Protein AF-A0A355S6C2-F1 (afdb_monomer)

Mean predicted aligned error: 8.23 Å

Radius of gyration: 15.22 Å; Cα contacts (8 Å, |Δi|>4): 19; chains: 1; bounding box: 31×27×34 Å

Foldseek 3Di:
DPPDDDPPVVVQCCCCPVVVHHDDDDDPDDDDDDPCVVVVVVVVDDPVNVVVVQVPDPVND

Secondary structure (DSSP, 8-state):
-TT---HHHHHHHHHHHTTS-PPPPPPS--PPPP--HHHHHHTT--HHHHHHHHHT-GGG-

Solvent-accessible surface area (backbone atoms only — not comparable to full-atom values): 4074 Å² total; per-residue (Å²): 131,92,81,71,80,52,66,66,61,52,50,43,48,46,30,34,76,73,65,73,48,60,70,80,80,80,72,94,88,64,80,79,80,80,88,49,65,69,61,49,57,73,67,67,65,50,72,67,60,53,51,52,60,44,60,70,36,83,92,64,109

Sequence (61 aa):
EPLRTSPIRRGAWVATVILNKPPPPPPDIIPEIEQDDAVIEAKGLTLRQRLVAHQENESCV

Structure (mmCIF, N/CA/C/O backbone):
data_AF-A0A355S6C2-F1
#
_entry.id   AF-A0A355S6C2-F1
#
loop_
_atom_site.group_PDB
_atom_site.id
_atom_site.type_symbol
_atom_site.label_atom_id
_atom_site.label_alt_id
_atom_site.label_comp_id
_atom_site.label_asym_id
_atom_site.label_entity_id
_atom_site.label_seq_id
_atom_site.pdbx_PDB_ins_code
_atom_site.Cartn_x
_atom_site.Cartn_y
_atom_site.Cartn_z
_atom_site.occupancy
_atom_site.B_iso_or_equiv
_atom_site.auth_seq_id
_atom_site.auth_comp_id
_atom_site.auth_asym_id
_atom_site.auth_atom_id
_atom_site.pdbx_PDB_model_num
ATOM 1 N N . GLU A 1 1 ? 0.269 15.115 2.505 1.00 48.78 1 GLU A N 1
ATOM 2 C CA . GLU A 1 1 ? 0.390 14.525 3.855 1.00 48.78 1 GLU A CA 1
ATOM 3 C C . GLU A 1 1 ? 1.464 13.438 3.860 1.00 48.78 1 GLU A C 1
ATOM 5 O O . GLU A 1 1 ? 1.412 12.573 2.990 1.00 48.78 1 GLU A O 1
ATOM 10 N N . PRO A 1 2 ? 2.477 13.482 4.743 1.00 47.44 2 PRO A N 1
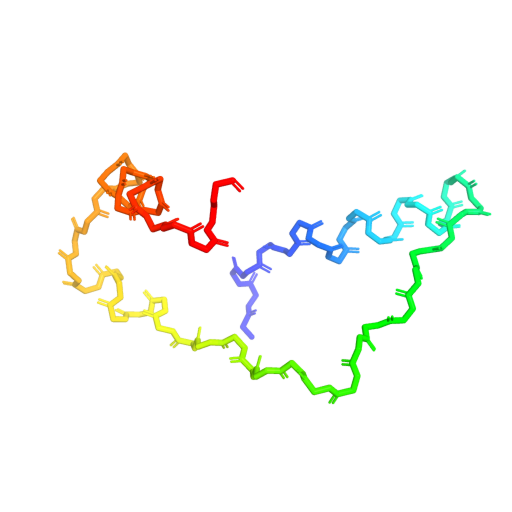ATOM 11 C CA . PRO A 1 2 ? 3.650 12.611 4.634 1.00 47.44 2 PRO A CA 1
ATOM 12 C C . PRO A 1 2 ? 3.529 11.269 5.387 1.00 47.44 2 PRO A C 1
ATOM 14 O O . PRO A 1 2 ? 4.500 10.521 5.431 1.00 47.44 2 PRO A O 1
ATOM 17 N N . LEU A 1 3 ? 2.369 10.931 5.963 1.00 54.19 3 LEU A N 1
ATOM 18 C CA . LEU A 1 3 ? 2.211 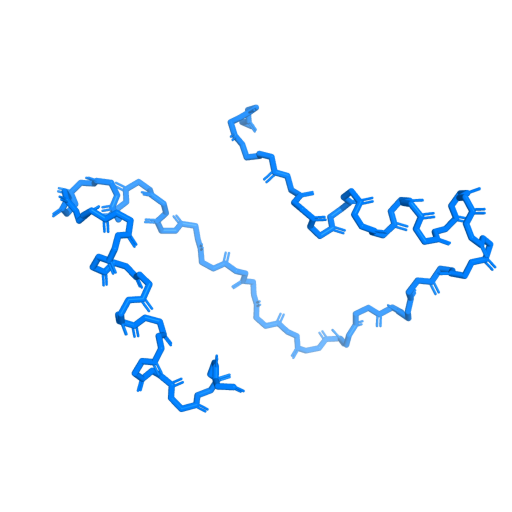9.731 6.804 1.00 54.19 3 LEU A CA 1
ATOM 19 C C . LEU A 1 3 ? 1.861 8.446 6.032 1.00 54.19 3 LEU A C 1
ATOM 21 O O . LEU A 1 3 ? 2.037 7.346 6.554 1.00 54.19 3 LEU A O 1
ATOM 25 N N . ARG A 1 4 ? 1.427 8.537 4.768 1.00 61.56 4 ARG A N 1
ATOM 26 C CA . ARG A 1 4 ? 1.094 7.347 3.974 1.00 61.56 4 ARG A CA 1
ATOM 27 C C . ARG A 1 4 ? 2.338 6.799 3.289 1.00 61.56 4 ARG A C 1
ATOM 29 O O . ARG A 1 4 ? 2.679 7.188 2.169 1.00 61.56 4 ARG A O 1
ATOM 36 N N . THR A 1 5 ? 3.007 5.836 3.922 1.00 68.56 5 THR A N 1
ATOM 37 C CA . THR A 1 5 ? 3.899 4.975 3.140 1.00 68.56 5 THR A CA 1
ATOM 38 C C . THR A 1 5 ? 3.042 4.256 2.097 1.00 68.56 5 THR A C 1
ATOM 40 O O . THR A 1 5 ? 1.986 3.733 2.433 1.00 68.56 5 THR A O 1
ATOM 43 N N . SER A 1 6 ? 3.431 4.291 0.821 1.00 76.19 6 SER A N 1
ATOM 44 C CA . SER A 1 6 ? 2.659 3.675 -0.265 1.00 76.19 6 SER A CA 1
ATOM 45 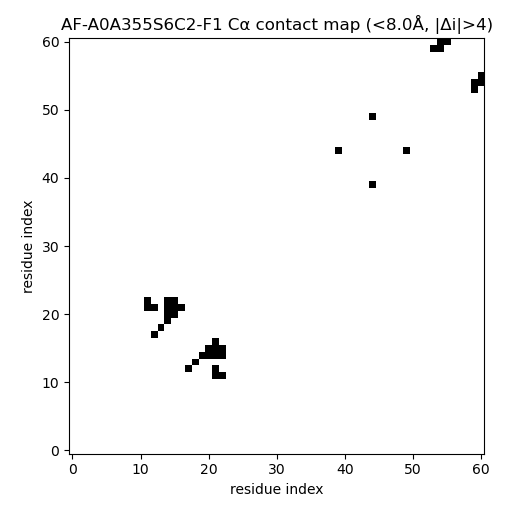C C . SER A 1 6 ? 3.370 2.404 -0.739 1.00 76.19 6 SER A C 1
ATOM 47 O O . SER A 1 6 ? 4.283 2.491 -1.568 1.00 76.19 6 SER A O 1
ATOM 49 N N . PRO A 1 7 ? 3.003 1.215 -0.212 1.00 83.50 7 PRO A N 1
ATOM 50 C CA . PRO A 1 7 ? 3.562 -0.059 -0.659 1.00 83.50 7 PRO A CA 1
ATOM 51 C C . PRO A 1 7 ? 3.429 -0.256 -2.167 1.00 83.50 7 PRO A C 1
ATOM 53 O O . PRO A 1 7 ? 4.387 -0.682 -2.799 1.00 83.50 7 PRO A O 1
ATOM 56 N N . ILE A 1 8 ? 2.291 0.144 -2.742 1.00 84.62 8 ILE A N 1
ATOM 57 C CA . ILE A 1 8 ? 2.014 0.042 -4.181 1.00 84.62 8 ILE A CA 1
ATOM 58 C C . ILE A 1 8 ? 3.038 0.852 -4.983 1.00 84.62 8 ILE A C 1
ATOM 60 O O . ILE A 1 8 ? 3.683 0.315 -5.880 1.00 84.62 8 ILE A O 1
ATOM 64 N N . ARG A 1 9 ? 3.263 2.125 -4.624 1.00 86.44 9 ARG A N 1
ATOM 65 C CA . ARG A 1 9 ? 4.238 2.977 -5.329 1.00 86.44 9 ARG A CA 1
ATOM 66 C C . ARG A 1 9 ? 5.668 2.460 -5.177 1.00 86.44 9 ARG A C 1
ATOM 68 O O . ARG A 1 9 ? 6.428 2.502 -6.139 1.00 86.44 9 ARG A O 1
ATOM 75 N N . ARG A 1 10 ? 6.034 1.940 -3.999 1.00 91.81 10 ARG A N 1
ATOM 76 C CA . ARG A 1 10 ? 7.349 1.307 -3.795 1.00 91.81 10 ARG A CA 1
ATOM 77 C C . ARG A 1 10 ? 7.511 0.046 -4.638 1.00 91.81 10 ARG A C 1
ATOM 79 O O . ARG A 1 10 ? 8.537 -0.102 -5.289 1.00 91.81 10 ARG A O 1
ATOM 86 N N . GLY A 1 11 ? 6.511 -0.832 -4.654 1.00 92.50 11 GLY A N 1
ATOM 87 C CA . GLY A 1 11 ? 6.526 -2.051 -5.461 1.00 92.50 11 GLY A CA 1
ATOM 88 C C . GLY A 1 11 ? 6.662 -1.743 -6.951 1.00 92.50 11 GLY A C 1
ATOM 89 O O . GLY A 1 11 ? 7.531 -2.307 -7.612 1.00 92.50 11 GLY A O 1
A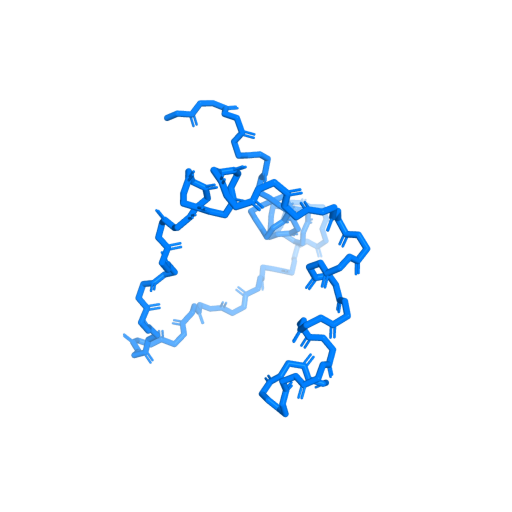TOM 90 N N . ALA A 1 12 ? 5.885 -0.778 -7.454 1.00 92.12 12 ALA A N 1
ATOM 91 C CA . ALA A 1 12 ? 5.981 -0.315 -8.837 1.00 92.12 12 ALA A CA 1
ATOM 92 C C . ALA A 1 12 ? 7.381 0.225 -9.171 1.00 92.12 12 ALA A C 1
ATOM 94 O O . ALA A 1 12 ? 7.932 -0.098 -10.225 1.00 92.12 12 ALA A O 1
ATOM 95 N N . TRP A 1 13 ? 7.985 0.997 -8.260 1.00 93.56 13 TRP A N 1
ATOM 96 C CA . TRP A 1 13 ? 9.351 1.489 -8.430 1.00 93.56 13 TRP A CA 1
ATOM 97 C C . TRP A 1 13 ? 10.369 0.346 -8.490 1.00 93.56 13 TRP A C 1
ATOM 99 O O . TRP A 1 13 ? 11.180 0.320 -9.409 1.00 93.56 13 TRP A O 1
ATOM 109 N N . VAL A 1 14 ? 10.303 -0.631 -7.577 1.00 95.94 14 VAL A N 1
ATOM 110 C CA . VAL A 1 14 ? 11.221 -1.786 -7.583 1.00 95.94 14 VAL A CA 1
ATOM 111 C C . VAL A 1 14 ? 11.085 -2.576 -8.884 1.00 95.94 14 VAL A C 1
ATOM 113 O O . VAL A 1 14 ? 12.086 -2.862 -9.540 1.00 95.94 14 VAL A O 1
ATOM 116 N N . ALA A 1 15 ? 9.855 -2.889 -9.292 1.00 96.38 15 ALA A N 1
ATOM 117 C CA . ALA A 1 15 ? 9.589 -3.629 -10.521 1.00 96.38 15 ALA A CA 1
ATOM 118 C C . ALA A 1 15 ? 10.137 -2.896 -11.761 1.00 96.38 15 ALA A C 1
ATOM 120 O O . ALA A 1 15 ? 10.757 -3.507 -12.630 1.00 96.38 15 ALA A O 1
ATOM 121 N N . THR A 1 16 ? 9.992 -1.572 -11.799 1.00 96.00 16 THR A N 1
ATOM 122 C CA . THR A 1 16 ? 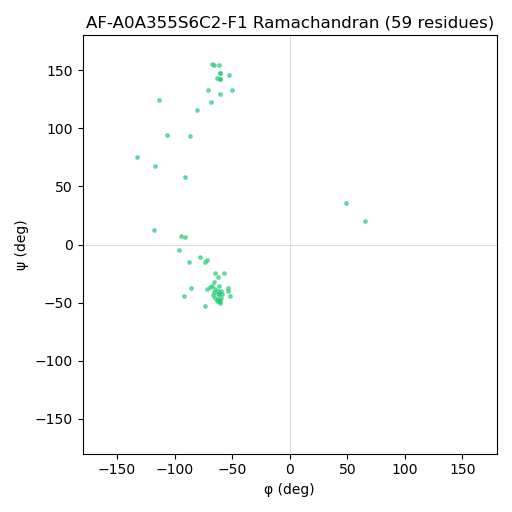10.456 -0.739 -12.916 1.00 96.00 16 THR A CA 1
ATOM 123 C C . THR A 1 16 ? 11.975 -0.578 -12.927 1.00 96.00 16 THR A C 1
ATOM 125 O O . THR A 1 16 ? 12.614 -0.844 -13.938 1.00 96.00 16 THR A O 1
ATOM 128 N N . VAL A 1 17 ? 12.564 -0.143 -11.812 1.00 97.12 17 VAL A N 1
ATOM 129 C CA . VAL A 1 17 ? 13.961 0.314 -11.758 1.00 97.12 17 VAL A CA 1
ATOM 130 C C . VAL A 1 17 ? 14.933 -0.839 -11.543 1.00 97.12 17 VAL A C 1
ATOM 132 O O . VAL A 1 17 ? 16.016 -0.838 -12.119 1.00 97.12 17 VAL A O 1
ATOM 135 N N . ILE A 1 18 ? 14.558 -1.829 -10.729 1.00 97.62 18 ILE A N 1
ATOM 136 C CA . ILE A 1 18 ? 15.440 -2.956 -10.399 1.00 97.62 18 ILE A CA 1
ATOM 137 C C . ILE A 1 18 ? 15.219 -4.120 -11.362 1.00 97.62 18 ILE A C 1
ATOM 139 O O . ILE A 1 18 ? 16.180 -4.717 -11.838 1.00 97.62 18 ILE A O 1
ATOM 143 N N . LEU A 1 19 ? 13.958 -4.455 -11.651 1.00 97.44 19 LEU A N 1
ATOM 144 C CA . LEU A 1 19 ? 13.623 -5.647 -12.440 1.00 97.44 19 LEU A CA 1
ATOM 145 C C . LEU A 1 19 ? 13.408 -5.364 -13.933 1.00 97.44 19 LEU A C 1
ATOM 147 O O . LEU A 1 19 ? 13.194 -6.312 -14.687 1.00 97.44 19 LEU A O 1
ATOM 151 N N . ASN A 1 20 ? 13.445 -4.094 -14.360 1.00 95.75 20 ASN A N 1
ATOM 152 C CA . ASN A 1 20 ? 13.124 -3.652 -15.724 1.00 95.75 20 ASN A CA 1
ATOM 153 C C . ASN A 1 20 ? 11.792 -4.233 -16.250 1.00 95.75 20 ASN A C 1
ATOM 155 O O . ASN A 1 20 ? 11.654 -4.590 -17.420 1.00 95.75 20 ASN A O 1
ATOM 159 N N . LYS A 1 21 ? 10.819 -4.383 -15.347 1.00 96.38 21 LYS A N 1
ATOM 160 C CA . LYS A 1 21 ? 9.488 -4.950 -15.585 1.00 96.38 21 LYS A CA 1
ATOM 161 C C . LYS A 1 21 ? 8.439 -4.024 -14.969 1.00 96.38 21 LYS A C 1
ATOM 163 O O . LYS A 1 21 ? 7.923 -4.325 -13.892 1.00 96.38 21 LYS A O 1
ATOM 168 N N . PRO A 1 22 ? 8.152 -2.873 -15.597 1.00 93.25 22 PRO A N 1
ATOM 169 C CA . PRO A 1 22 ? 7.124 -1.975 -15.093 1.00 93.25 22 PRO A CA 1
ATOM 170 C C . PRO A 1 22 ? 5.755 -2.680 -15.063 1.00 93.25 22 PRO A C 1
ATOM 172 O O . PRO A 1 22 ? 5.459 -3.474 -15.962 1.00 93.25 22 PRO A O 1
ATOM 175 N N . PRO A 1 23 ? 4.919 -2.421 -14.042 1.00 89.31 23 PRO A N 1
ATOM 176 C CA . PRO A 1 23 ? 3.559 -2.946 -14.003 1.00 89.31 23 PRO A CA 1
ATOM 177 C C . PRO A 1 23 ? 2.704 -2.336 -15.133 1.00 89.31 23 PRO A C 1
ATOM 179 O O . PRO A 1 23 ? 3.003 -1.229 -15.591 1.00 89.31 23 PRO A O 1
ATOM 182 N N . PRO A 1 24 ? 1.642 -3.027 -15.588 1.00 90.44 24 PRO A N 1
ATOM 183 C CA . PRO A 1 24 ? 0.719 -2.482 -16.581 1.00 90.44 24 PRO A CA 1
ATOM 184 C C . PRO A 1 24 ? 0.027 -1.209 -16.059 1.00 90.44 24 PRO A C 1
ATOM 186 O O . PRO A 1 24 ? -0.101 -1.038 -14.841 1.00 90.44 24 PRO A O 1
ATOM 189 N N . PRO A 1 25 ? -0.425 -0.312 -16.956 1.00 85.25 25 PRO A N 1
ATOM 190 C CA . PRO A 1 25 ? -1.179 0.866 -16.549 1.00 85.25 25 PRO A CA 1
ATOM 191 C C . PRO A 1 25 ? -2.476 0.458 -15.830 1.00 85.25 25 PRO A C 1
ATOM 193 O O . PRO A 1 25 ? -3.047 -0.593 -16.143 1.00 85.25 25 PRO A O 1
ATOM 196 N N . PRO A 1 26 ? -2.944 1.261 -14.859 1.00 78.00 26 PRO A N 1
ATOM 197 C CA . PRO A 1 26 ? -4.211 1.000 -14.196 1.00 78.00 26 PRO A CA 1
ATOM 198 C C . PRO A 1 26 ? -5.371 1.082 -15.209 1.00 78.00 26 PRO A C 1
ATOM 200 O O . PRO A 1 26 ? -5.325 1.918 -16.110 1.00 78.00 26 PRO A O 1
ATOM 203 N N . PRO A 1 27 ? -6.405 0.235 -15.075 1.00 83.12 27 PRO A N 1
ATOM 204 C CA . PRO A 1 27 ? -7.659 0.367 -15.815 1.00 83.12 27 PRO A CA 1
ATOM 205 C C . PRO A 1 27 ? -8.294 1.763 -15.676 1.00 83.12 27 PRO A C 1
ATOM 207 O O . PRO A 1 27 ? -8.247 2.353 -14.599 1.00 83.12 27 PRO A O 1
ATOM 210 N N . ASP A 1 28 ? -8.950 2.252 -16.736 1.00 77.19 28 ASP A N 1
ATOM 211 C CA . ASP A 1 28 ? -9.528 3.610 -16.796 1.00 77.19 28 ASP A CA 1
ATOM 212 C C . ASP A 1 28 ? -10.681 3.855 -15.803 1.00 77.19 28 ASP A C 1
ATOM 214 O O . ASP A 1 28 ? -10.948 4.994 -15.430 1.00 77.19 28 ASP A O 1
ATOM 218 N N . ILE A 1 29 ? -11.384 2.799 -15.376 1.00 76.50 29 ILE A N 1
ATOM 219 C CA . ILE A 1 29 ? -12.595 2.893 -14.546 1.00 76.50 29 ILE A CA 1
ATOM 220 C C . ILE A 1 29 ? -12.345 2.214 -13.197 1.00 76.50 29 ILE A C 1
ATOM 222 O O . ILE A 1 29 ? -12.907 1.161 -12.900 1.00 76.50 29 ILE A O 1
ATOM 226 N N . ILE A 1 30 ? -11.464 2.791 -12.383 1.00 69.62 30 ILE A N 1
ATOM 227 C CA . ILE A 1 30 ? -11.306 2.393 -10.979 1.00 69.62 30 ILE A CA 1
ATOM 228 C C . ILE A 1 30 ? -11.760 3.572 -10.116 1.00 69.62 30 ILE A C 1
ATOM 230 O O . ILE A 1 30 ? -11.248 4.676 -10.309 1.00 69.62 30 ILE A O 1
ATOM 234 N N . PRO A 1 31 ? -12.718 3.375 -9.191 1.00 75.00 31 PRO A N 1
ATOM 235 C CA . PRO A 1 31 ? -13.111 4.426 -8.263 1.00 75.00 31 PRO A CA 1
ATOM 236 C C . PRO A 1 31 ? -11.917 4.857 -7.408 1.00 75.00 31 PRO A C 1
ATOM 238 O O . PRO A 1 31 ? -11.026 4.059 -7.102 1.00 75.00 31 PRO A O 1
ATOM 241 N N . GLU A 1 32 ? -11.885 6.132 -7.031 1.00 73.81 32 GLU A N 1
ATOM 242 C CA . GLU A 1 32 ? -10.843 6.632 -6.142 1.00 73.81 32 GLU A CA 1
ATOM 243 C C . GLU A 1 32 ? -10.893 5.886 -4.801 1.00 73.81 32 GLU A C 1
ATOM 245 O O . GLU A 1 32 ? -11.961 5.522 -4.311 1.00 73.81 32 GLU A O 1
ATOM 250 N N . ILE A 1 33 ? -9.722 5.603 -4.225 1.00 72.44 33 ILE A N 1
ATOM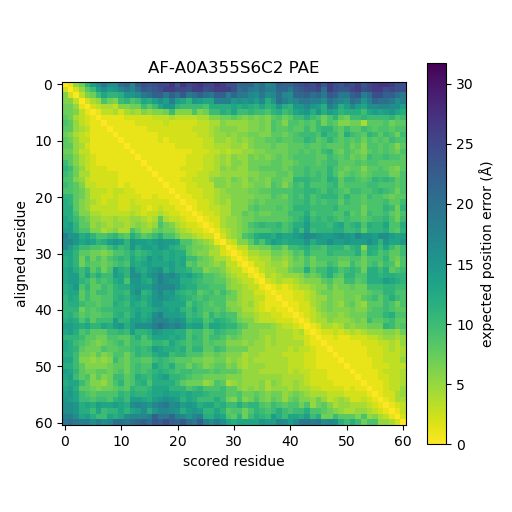 251 C CA . ILE A 1 33 ? -9.660 4.957 -2.913 1.00 72.44 33 ILE A CA 1
ATOM 252 C C . ILE A 1 33 ? -10.169 5.968 -1.887 1.00 72.44 33 ILE A C 1
ATOM 254 O O . ILE A 1 33 ? -9.593 7.051 -1.764 1.00 72.44 33 ILE A O 1
ATOM 258 N N . GLU A 1 34 ? -11.212 5.592 -1.148 1.00 74.25 34 GLU A N 1
ATOM 259 C CA . GLU A 1 34 ? -11.785 6.397 -0.069 1.00 74.25 34 GLU A CA 1
ATOM 260 C C . GLU A 1 34 ? -10.693 6.873 0.904 1.00 74.25 34 GLU A C 1
ATOM 262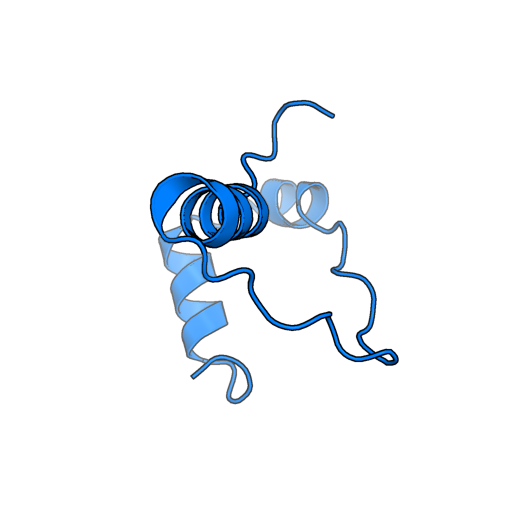 O O . GLU A 1 34 ? -9.831 6.102 1.335 1.00 74.25 34 GLU A O 1
ATOM 267 N N . GLN A 1 35 ? -10.717 8.160 1.251 1.00 73.75 35 GLN A N 1
ATOM 268 C CA . GLN A 1 35 ? -9.806 8.751 2.237 1.00 73.75 35 GLN A CA 1
ATOM 269 C C . GLN A 1 35 ? -10.429 8.686 3.638 1.00 73.75 35 GLN A C 1
ATOM 271 O O . GLN A 1 35 ? -10.643 9.705 4.294 1.00 73.75 35 GLN A O 1
ATOM 276 N N . ASP A 1 36 ? -10.765 7.482 4.096 1.00 75.12 36 ASP A N 1
ATOM 277 C CA . ASP A 1 36 ? -11.481 7.253 5.354 1.00 75.12 36 ASP A CA 1
ATOM 278 C C . ASP A 1 36 ? -10.558 6.965 6.551 1.00 75.12 36 ASP A C 1
ATOM 280 O O . ASP A 1 36 ? -11.042 6.695 7.651 1.00 75.12 36 ASP A O 1
ATOM 284 N N . ASP A 1 37 ? -9.238 7.101 6.381 1.00 73.06 37 ASP A N 1
ATOM 285 C CA . ASP A 1 37 ? -8.224 6.815 7.406 1.00 73.06 37 ASP A CA 1
ATOM 286 C C . ASP A 1 37 ? -8.511 7.532 8.742 1.00 73.06 37 ASP A C 1
ATOM 288 O O . ASP A 1 37 ? -8.469 6.903 9.799 1.00 73.06 37 ASP A O 1
ATOM 292 N N . ALA A 1 38 ? -8.894 8.815 8.710 1.00 73.94 38 ALA A N 1
ATOM 293 C CA . ALA A 1 38 ? -9.230 9.584 9.914 1.00 73.94 38 ALA A CA 1
ATOM 294 C C . ALA A 1 38 ? -10.511 9.080 10.608 1.00 73.94 38 ALA A C 1
ATOM 296 O O . ALA A 1 38 ? -10.607 9.065 11.837 1.00 73.94 38 ALA A O 1
ATOM 297 N N . VAL A 1 39 ? -11.496 8.630 9.827 1.00 77.06 39 VAL A N 1
ATOM 298 C CA . VAL A 1 39 ? -12.742 8.046 10.343 1.00 77.06 39 VAL A CA 1
ATOM 299 C C . VAL A 1 39 ? -12.470 6.659 10.929 1.00 77.06 39 VAL A C 1
ATOM 301 O O . VAL A 1 39 ? -13.038 6.298 11.960 1.00 77.06 39 VAL A O 1
ATOM 304 N N . ILE A 1 40 ? -11.586 5.880 10.303 1.00 73.56 40 ILE A N 1
ATOM 305 C CA . ILE A 1 40 ? -11.152 4.573 10.801 1.00 73.56 40 ILE A CA 1
ATOM 306 C C . ILE A 1 40 ? -10.357 4.723 12.103 1.00 73.56 40 ILE A C 1
ATOM 308 O O . ILE A 1 40 ? -10.605 3.965 13.043 1.00 73.56 40 ILE A O 1
ATOM 312 N N . GLU A 1 41 ? -9.443 5.693 12.195 1.00 75.00 41 GLU A N 1
ATOM 313 C CA . GLU A 1 41 ? -8.718 5.978 13.440 1.00 75.00 41 GLU A CA 1
ATOM 314 C C . GLU A 1 41 ? -9.668 6.412 14.559 1.00 75.00 41 GLU A C 1
ATOM 316 O O . GLU A 1 41 ? -9.569 5.897 15.674 1.00 75.00 41 GLU A O 1
ATOM 321 N N . ALA A 1 42 ? -10.653 7.267 14.261 1.00 81.06 42 ALA A N 1
ATOM 322 C CA . ALA A 1 42 ? -11.659 7.693 15.235 1.00 81.06 42 ALA A CA 1
ATOM 323 C C . ALA A 1 42 ? -12.522 6.532 15.770 1.00 81.06 42 ALA A C 1
ATOM 325 O O . ALA A 1 42 ? -12.988 6.587 16.908 1.00 81.06 42 ALA A O 1
ATOM 326 N N . LY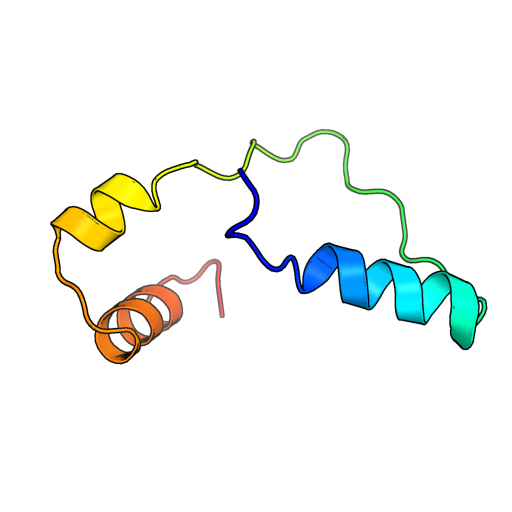S A 1 43 ? -12.710 5.458 14.988 1.00 83.75 43 LYS A N 1
ATOM 327 C CA . LYS A 1 43 ? -13.396 4.230 15.437 1.00 83.75 43 LYS A CA 1
ATOM 328 C C . LYS A 1 43 ? -12.566 3.403 16.429 1.00 83.75 43 LYS A C 1
ATOM 330 O O . LYS A 1 43 ? -13.111 2.483 17.035 1.00 83.75 43 LYS A O 1
ATOM 335 N N . GLY A 1 44 ? -11.269 3.685 16.586 1.00 85.56 44 GLY A N 1
ATOM 336 C CA . GLY A 1 44 ? -10.396 3.013 17.555 1.00 85.56 44 GLY A CA 1
ATOM 337 C C . GLY A 1 44 ? -10.170 1.520 17.284 1.00 85.56 44 GLY A C 1
ATOM 338 O O . GLY A 1 44 ? -9.808 0.776 18.194 1.00 85.56 44 GLY A O 1
ATOM 339 N N . LEU A 1 45 ? -10.402 1.056 16.051 1.00 84.38 45 LEU A N 1
ATOM 340 C CA . LEU A 1 45 ? -10.233 -0.352 15.696 1.00 84.38 45 LEU A CA 1
ATOM 341 C C . LEU A 1 45 ? -8.753 -0.736 15.677 1.00 84.38 45 LEU A C 1
ATOM 343 O O . LEU A 1 45 ? -7.921 -0.082 15.045 1.00 84.38 45 LEU A O 1
ATOM 347 N N . THR A 1 46 ? -8.431 -1.864 16.303 1.00 87.75 46 THR A N 1
ATOM 348 C CA . THR A 1 46 ? -7.088 -2.443 16.208 1.00 87.75 46 THR A CA 1
ATOM 349 C C . THR A 1 46 ? -6.814 -2.939 14.787 1.00 87.75 46 THR A C 1
ATOM 351 O O . THR A 1 46 ? -7.726 -3.334 14.057 1.00 87.75 46 THR A O 1
ATOM 354 N N . LEU A 1 47 ? -5.534 -3.009 14.404 1.00 83.75 47 LEU A N 1
ATOM 355 C CA . LEU A 1 47 ? -5.127 -3.556 13.105 1.00 83.75 47 LEU A CA 1
ATOM 356 C C . LEU A 1 47 ? -5.688 -4.968 12.872 1.00 83.75 47 LEU A C 1
ATOM 358 O O . LEU A 1 47 ? -6.122 -5.285 11.771 1.00 83.75 47 LEU A O 1
ATOM 362 N N . ARG A 1 48 ? -5.742 -5.801 13.920 1.00 88.06 48 ARG A N 1
ATOM 363 C CA . ARG A 1 48 ? -6.301 -7.156 13.839 1.00 88.06 48 ARG A CA 1
ATOM 364 C C . ARG A 1 48 ? -7.776 -7.139 13.454 1.00 88.06 48 ARG A C 1
ATOM 366 O O . ARG A 1 48 ? -8.167 -7.870 12.556 1.00 88.06 48 ARG A O 1
ATOM 373 N N . GLN A 1 49 ? -8.577 -6.306 14.115 1.00 89.06 49 GLN A N 1
ATOM 374 C CA . GLN A 1 49 ? -10.008 -6.186 13.820 1.00 89.06 49 GLN A CA 1
ATOM 375 C C . GLN A 1 49 ? -10.238 -5.684 12.393 1.00 89.06 49 GLN A C 1
ATOM 377 O O . GLN A 1 49 ? -11.096 -6.210 11.692 1.00 89.06 49 GLN A O 1
ATOM 382 N N . ARG A 1 50 ? -9.420 -4.726 11.936 1.00 85.81 50 ARG A N 1
ATOM 383 C CA . ARG A 1 50 ? -9.461 -4.232 10.551 1.00 85.81 50 ARG A CA 1
ATOM 384 C C . ARG A 1 50 ? -9.157 -5.335 9.533 1.00 85.81 50 ARG A C 1
ATOM 386 O O . ARG A 1 50 ? -9.841 -5.427 8.523 1.00 85.81 50 ARG A O 1
ATOM 393 N N . LEU A 1 51 ? -8.157 -6.175 9.801 1.00 87.69 51 LEU A N 1
ATOM 394 C CA . LEU A 1 51 ? -7.783 -7.277 8.909 1.00 87.69 51 LEU A CA 1
ATOM 395 C C . LEU A 1 51 ? -8.834 -8.392 8.872 1.00 87.69 51 LEU A C 1
ATOM 397 O O . LEU A 1 51 ? -9.069 -8.942 7.804 1.00 87.69 51 LEU A O 1
ATOM 401 N N . VAL A 1 52 ? -9.489 -8.693 9.999 1.00 90.00 52 VAL A N 1
ATOM 402 C CA . VAL A 1 52 ? -10.609 -9.652 10.029 1.00 90.00 52 VAL A CA 1
ATOM 403 C C . VAL A 1 52 ? -11.772 -9.140 9.178 1.00 90.00 52 VAL A C 1
ATOM 405 O O . VAL A 1 52 ? -12.233 -9.857 8.300 1.00 90.00 52 VAL A O 1
ATOM 408 N N . ALA A 1 53 ? -12.174 -7.876 9.350 1.00 86.31 53 ALA A N 1
ATOM 409 C CA . ALA A 1 53 ? -13.236 -7.281 8.535 1.00 86.31 53 ALA A CA 1
ATOM 410 C C . ALA A 1 53 ? -12.886 -7.247 7.034 1.00 86.31 53 ALA A C 1
ATOM 412 O O . ALA A 1 53 ? -13.751 -7.436 6.185 1.00 86.31 53 ALA A O 1
ATOM 413 N N . HIS A 1 54 ? -11.612 -7.019 6.694 1.00 85.62 54 HIS A N 1
ATOM 414 C CA . HIS A 1 54 ? -11.139 -7.091 5.311 1.00 85.62 54 HIS A CA 1
ATOM 415 C C . HIS A 1 54 ? -11.217 -8.516 4.747 1.00 85.62 54 HIS A C 1
ATOM 417 O O . HIS A 1 54 ? -11.633 -8.689 3.608 1.00 85.62 54 HIS A O 1
ATOM 423 N N . GLN A 1 55 ? -10.861 -9.523 5.550 1.00 87.25 55 GLN A N 1
ATOM 424 C CA . GLN A 1 55 ? -10.909 -10.935 5.166 1.00 87.25 55 GLN A CA 1
ATOM 425 C C . GLN A 1 55 ? -12.341 -11.442 4.927 1.00 87.25 55 GLN A C 1
ATOM 427 O O . GLN A 1 55 ? -12.543 -12.321 4.097 1.00 87.25 55 GLN A O 1
ATOM 432 N N . GLU A 1 56 ? -13.329 -10.906 5.643 1.00 89.50 56 GLU A N 1
ATOM 433 C CA . GLU A 1 56 ? -14.744 -11.269 5.476 1.00 89.50 56 GLU A CA 1
ATOM 434 C C . GLU A 1 56 ? -15.371 -10.702 4.189 1.00 89.50 56 GLU A C 1
ATOM 436 O O . GLU A 1 56 ? -16.439 -11.150 3.776 1.00 89.50 56 GLU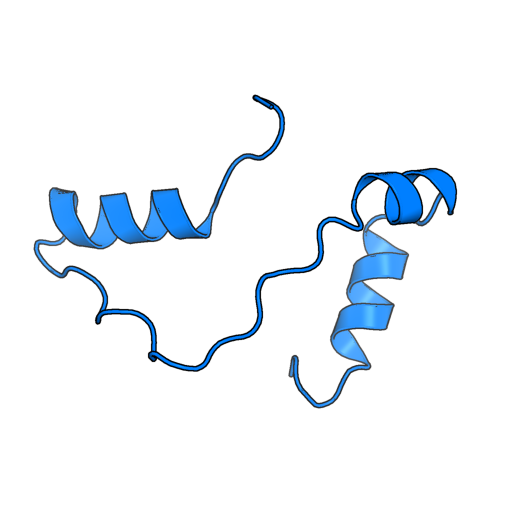 A O 1
ATOM 441 N N . ASN A 1 57 ? -14.731 -9.725 3.535 1.00 84.50 57 ASN A N 1
ATOM 442 C CA . ASN A 1 57 ? -15.236 -9.138 2.299 1.00 84.50 57 ASN A CA 1
ATOM 443 C C . ASN A 1 57 ? -14.896 -10.029 1.092 1.00 84.50 57 ASN A C 1
ATOM 445 O O . ASN A 1 57 ? -13.733 -10.151 0.716 1.00 84.50 57 ASN A O 1
ATOM 449 N N . GLU A 1 58 ? -15.919 -10.574 0.427 1.00 78.81 58 GLU A N 1
ATOM 450 C CA . GLU A 1 58 ? -15.783 -11.469 -0.737 1.00 78.81 58 GLU A CA 1
ATOM 451 C C . GLU A 1 58 ? -14.991 -10.862 -1.909 1.00 78.81 58 GLU A C 1
ATOM 453 O O . GLU A 1 58 ? -14.405 -11.591 -2.704 1.00 78.81 58 GLU A O 1
ATOM 458 N N . SER A 1 59 ? -14.938 -9.529 -2.013 1.00 77.75 59 SER A N 1
ATOM 459 C CA . SER A 1 59 ? -14.152 -8.834 -3.045 1.00 77.75 59 SER A CA 1
ATOM 460 C C . SER A 1 59 ? -12.647 -8.768 -2.756 1.00 77.75 59 SER A C 1
ATOM 462 O O . SER A 1 59 ? -11.878 -8.353 -3.621 1.00 77.75 59 SER A O 1
ATOM 464 N N . CYS A 1 60 ? -12.230 -9.129 -1.541 1.00 66.88 60 CYS A N 1
ATOM 465 C CA . CYS A 1 60 ? -10.868 -8.975 -1.030 1.00 66.88 60 CYS A CA 1
ATOM 466 C C . CYS A 1 60 ? -10.190 -10.316 -0.673 1.00 66.88 60 CYS A C 1
ATOM 468 O O . CYS A 1 60 ? -9.152 -10.300 -0.008 1.00 66.88 60 CYS A O 1
ATOM 470 N N . VAL A 1 61 ? -10.774 -11.451 -1.090 1.00 56.69 61 VAL A N 1
ATOM 471 C CA . VAL A 1 61 ? -10.231 -12.816 -0.910 1.00 56.69 61 VAL A CA 1
ATOM 472 C C . VAL A 1 61 ? -9.166 -13.140 -1.955 1.00 56.69 61 VAL A C 1
ATOM 474 O O . VAL A 1 61 ? -9.376 -12.805 -3.142 1.00 56.69 61 VAL A O 1
#

pLDDT: mean 81.54, std 11.66, range [47.44, 97.62]